Protein AF-A0A2G4IA84-F1 (afdb_monomer_lite)

Structure (mmCIF, N/CA/C/O backbone):
data_AF-A0A2G4IA84-F1
#
_entry.id   AF-A0A2G4IA84-F1
#
loop_
_atom_site.group_PDB
_atom_site.id
_atom_site.type_symbol
_atom_site.label_atom_id
_atom_site.label_alt_id
_atom_site.label_comp_id
_atom_site.label_asym_id
_atom_site.label_entity_id
_atom_site.label_seq_id
_atom_site.pdbx_PDB_ins_code
_atom_site.Cartn_x
_atom_site.Cartn_y
_atom_site.Cartn_z
_atom_site.occupancy
_atom_site.B_iso_or_equiv
_atom_site.auth_seq_id
_atom_site.auth_comp_id
_atom_site.auth_asym_id
_atom_site.auth_atom_id
_atom_site.pdbx_PDB_model_num
ATOM 1 N N . MET A 1 1 ? 78.166 -42.175 -35.134 1.00 35.91 1 MET A N 1
ATOM 2 C CA . MET A 1 1 ? 78.938 -40.917 -35.189 1.00 35.91 1 MET A CA 1
ATOM 3 C C . MET A 1 1 ? 77.991 -39.762 -34.898 1.00 35.91 1 MET A C 1
ATOM 5 O O . MET A 1 1 ? 76.922 -39.725 -35.485 1.00 35.91 1 MET A O 1
ATOM 9 N N . THR A 1 2 ? 78.417 -38.880 -33.989 1.00 37.78 2 THR A N 1
ATOM 10 C CA . THR A 1 2 ? 77.947 -37.496 -33.773 1.00 37.78 2 THR A CA 1
ATOM 11 C C . THR A 1 2 ? 76.596 -37.267 -33.068 1.00 37.78 2 THR A C 1
ATOM 13 O O . THR A 1 2 ? 75.522 -37.402 -33.637 1.00 37.78 2 THR A O 1
ATOM 16 N N . PHE A 1 3 ? 76.698 -36.828 -31.807 1.00 37.34 3 PHE A N 1
ATOM 17 C CA . PHE A 1 3 ? 75.669 -36.131 -31.025 1.00 37.34 3 PHE A CA 1
ATOM 18 C C . PHE A 1 3 ? 75.514 -34.671 -31.477 1.00 37.34 3 PHE A C 1
ATOM 20 O O . PHE 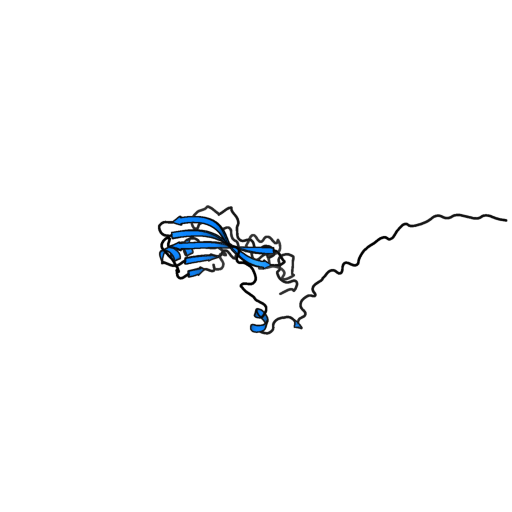A 1 3 ? 76.532 -34.030 -31.715 1.00 37.34 3 PHE A O 1
ATOM 27 N N . HIS A 1 4 ? 74.294 -34.121 -31.425 1.00 37.06 4 HIS A N 1
ATOM 28 C CA . HIS A 1 4 ? 73.919 -32.722 -31.099 1.00 37.06 4 HIS A CA 1
ATOM 29 C C . HIS A 1 4 ? 72.376 -32.659 -31.069 1.00 37.06 4 HIS A C 1
ATOM 31 O O . HIS A 1 4 ? 71.749 -33.312 -31.888 1.00 37.06 4 HIS A O 1
ATOM 37 N N . ARG A 1 5 ? 71.635 -31.927 -30.231 1.00 36.53 5 ARG A N 1
ATOM 38 C CA . ARG A 1 5 ? 71.822 -31.098 -29.025 1.00 36.53 5 ARG A CA 1
ATOM 39 C C . ARG A 1 5 ? 70.393 -30.919 -28.468 1.00 36.53 5 ARG A C 1
ATOM 41 O O . ARG A 1 5 ? 69.467 -30.717 -29.248 1.00 36.53 5 ARG A O 1
ATOM 48 N N . LEU A 1 6 ? 70.204 -30.951 -27.149 1.00 44.97 6 LEU A N 1
ATOM 49 C CA . LEU A 1 6 ? 68.936 -30.570 -26.509 1.00 44.97 6 LEU A CA 1
ATOM 50 C C . LEU A 1 6 ? 68.653 -29.073 -26.722 1.00 44.97 6 LEU A C 1
ATOM 52 O O . LEU A 1 6 ? 69.562 -28.261 -26.561 1.00 44.97 6 LEU A O 1
ATOM 56 N N . THR A 1 7 ? 67.391 -28.685 -26.918 1.00 49.22 7 THR A N 1
ATOM 57 C CA . THR A 1 7 ? 66.898 -27.393 -26.408 1.00 49.22 7 THR A CA 1
ATOM 58 C C . THR A 1 7 ? 65.471 -27.517 -25.877 1.00 49.22 7 THR A C 1
ATOM 60 O O . THR A 1 7 ? 64.517 -27.829 -26.576 1.00 49.22 7 THR A O 1
ATOM 63 N N . ARG A 1 8 ? 65.385 -27.291 -24.569 1.00 45.09 8 ARG A N 1
ATOM 64 C CA . ARG A 1 8 ? 64.217 -27.185 -23.695 1.00 45.09 8 ARG A CA 1
ATOM 65 C C . ARG A 1 8 ? 63.488 -25.879 -24.013 1.00 45.09 8 ARG A C 1
ATOM 67 O O . ARG A 1 8 ? 64.182 -24.869 -23.995 1.00 45.09 8 ARG A O 1
ATOM 74 N N . ARG A 1 9 ? 62.161 -25.863 -24.229 1.00 41.75 9 ARG A N 1
ATOM 75 C CA . ARG A 1 9 ? 61.282 -24.686 -24.006 1.00 41.75 9 ARG A CA 1
ATOM 76 C C . ARG A 1 9 ? 59.782 -25.008 -24.226 1.00 41.75 9 ARG A C 1
ATOM 78 O O . ARG A 1 9 ? 59.402 -25.287 -25.350 1.00 41.75 9 ARG A O 1
ATOM 85 N N . HIS A 1 10 ? 58.992 -24.820 -23.152 1.00 38.34 10 HIS A N 1
ATOM 86 C CA . HIS A 1 10 ? 57.536 -24.525 -23.077 1.00 38.34 10 HIS A CA 1
ATOM 87 C C . HIS A 1 10 ? 56.552 -25.643 -23.511 1.00 38.34 10 HIS A C 1
ATOM 89 O O . HIS A 1 10 ? 56.789 -26.309 -24.501 1.00 38.34 10 HIS A O 1
ATOM 95 N N . PHE A 1 11 ? 55.411 -25.918 -22.866 1.00 36.91 11 PHE A N 1
ATOM 96 C CA . PHE A 1 11 ? 54.741 -25.421 -21.655 1.00 36.91 11 PHE A CA 1
ATOM 97 C C . PHE A 1 11 ? 53.678 -26.469 -21.244 1.00 36.91 11 PHE A C 1
ATOM 99 O O . PHE A 1 11 ? 53.225 -27.248 -22.080 1.00 36.91 11 PHE A O 1
ATOM 106 N N . LEU A 1 12 ? 53.314 -26.495 -19.961 1.00 38.22 12 LEU A N 1
ATOM 107 C CA . LEU A 1 12 ? 52.358 -27.419 -19.342 1.00 38.22 12 LEU A CA 1
ATOM 108 C C . LEU A 1 12 ? 50.895 -27.188 -19.781 1.00 38.22 12 LEU A C 1
ATOM 110 O O . LEU A 1 12 ? 50.511 -26.072 -20.107 1.00 38.22 12 LEU A O 1
ATOM 114 N N . HIS A 1 13 ? 50.120 -28.274 -19.658 1.00 37.06 13 HIS A N 1
ATOM 115 C CA . HIS A 1 13 ? 48.692 -28.402 -19.322 1.00 37.06 13 HIS A CA 1
ATOM 116 C C . HIS A 1 13 ? 47.677 -27.395 -19.880 1.00 37.06 13 HIS A C 1
ATOM 118 O O . HIS A 1 13 ? 47.638 -26.233 -19.490 1.00 37.06 13 HIS A O 1
ATOM 124 N N . THR A 1 14 ? 46.694 -27.921 -20.609 1.00 36.91 14 THR A N 1
ATOM 125 C CA . THR A 1 14 ? 45.343 -27.351 -20.639 1.00 36.91 14 THR A CA 1
ATOM 126 C C . THR A 1 14 ? 44.338 -28.401 -20.178 1.00 36.91 14 THR A C 1
ATOM 128 O O . THR A 1 14 ? 43.965 -29.322 -20.899 1.00 36.91 14 THR A O 1
ATOM 131 N N . THR A 1 15 ? 43.927 -28.250 -18.923 1.00 43.97 15 THR A N 1
ATOM 132 C CA . THR A 1 15 ? 42.723 -28.843 -18.349 1.00 43.97 15 THR A CA 1
ATOM 133 C C . THR A 1 15 ? 41.645 -27.763 -18.361 1.00 43.97 15 THR A C 1
ATOM 135 O O . THR A 1 15 ? 41.901 -26.668 -17.878 1.00 43.97 15 THR A O 1
ATOM 138 N N . GLY A 1 16 ? 40.454 -28.102 -18.859 1.00 40.59 16 GLY A N 1
ATOM 139 C CA . GLY A 1 16 ? 39.167 -27.580 -18.391 1.00 40.59 16 GLY A CA 1
ATOM 140 C C . GLY A 1 16 ? 38.813 -26.113 -18.663 1.00 40.59 16 GLY A C 1
ATOM 141 O O . GLY A 1 16 ? 39.339 -25.207 -18.035 1.00 40.59 16 GLY A O 1
ATOM 142 N N . ALA A 1 17 ? 37.761 -25.909 -19.453 1.00 39.09 17 ALA A N 1
ATOM 143 C CA . ALA A 1 17 ? 36.669 -25.016 -19.070 1.00 39.09 17 ALA A CA 1
ATOM 144 C C . ALA A 1 17 ? 35.434 -25.391 -19.892 1.00 39.09 17 ALA A C 1
ATOM 146 O O . ALA A 1 17 ? 35.409 -25.247 -21.113 1.00 39.09 17 ALA A O 1
ATOM 147 N N . ALA A 1 18 ? 34.431 -25.930 -19.203 1.00 42.56 18 ALA A N 1
ATOM 148 C CA . ALA A 1 18 ? 33.094 -26.098 -19.735 1.00 42.56 18 ALA A CA 1
ATOM 149 C C . ALA A 1 18 ? 32.574 -24.736 -20.217 1.00 42.56 18 ALA A C 1
ATOM 151 O O . ALA A 1 18 ? 32.643 -23.746 -19.488 1.00 42.56 18 ALA A O 1
ATOM 152 N N . LEU A 1 19 ? 32.061 -24.702 -21.445 1.00 40.94 19 LEU A N 1
ATOM 153 C CA . LEU A 1 19 ? 31.293 -23.585 -21.979 1.00 40.94 19 LEU A CA 1
ATOM 154 C C . LEU A 1 19 ? 30.002 -23.460 -21.162 1.00 40.94 19 LEU A C 1
ATOM 156 O O . LEU A 1 19 ? 28.996 -24.097 -21.463 1.00 40.94 19 LEU A O 1
ATOM 160 N N . ALA A 1 20 ? 30.044 -22.655 -20.106 1.00 44.78 20 ALA A N 1
ATOM 161 C CA . ALA A 1 20 ? 28.841 -22.080 -19.537 1.00 44.78 20 ALA A CA 1
ATOM 162 C C . ALA A 1 20 ? 28.310 -21.074 -20.564 1.00 44.78 20 ALA A C 1
ATOM 164 O O . ALA A 1 20 ? 28.888 -20.001 -20.736 1.00 44.78 20 ALA A O 1
ATOM 165 N N . LEU A 1 21 ? 27.248 -21.443 -21.286 1.00 39.22 21 LEU A N 1
ATOM 166 C CA . LEU A 1 21 ? 26.430 -20.465 -21.994 1.00 39.22 21 LEU A CA 1
ATOM 167 C C . LEU A 1 21 ? 25.903 -19.485 -20.940 1.00 39.22 21 LEU A C 1
ATOM 169 O O . LEU A 1 21 ? 25.176 -19.922 -20.043 1.00 39.22 21 LEU A O 1
ATOM 173 N N . PRO A 1 22 ? 26.208 -18.183 -21.018 1.00 45.69 22 PRO A N 1
ATOM 174 C CA . PRO A 1 22 ? 25.381 -17.234 -20.312 1.00 45.69 22 PRO A CA 1
ATOM 175 C C . PRO A 1 22 ? 24.015 -17.268 -21.008 1.00 45.69 22 PRO A C 1
ATOM 177 O O . PRO A 1 22 ? 23.912 -17.015 -22.209 1.00 45.69 22 PRO A O 1
ATOM 180 N N . LEU A 1 23 ? 22.971 -17.628 -20.262 1.00 44.06 23 LEU A N 1
ATOM 181 C CA . LEU A 1 23 ? 21.593 -17.268 -20.585 1.00 44.06 23 LEU A CA 1
ATOM 182 C C . LEU A 1 23 ? 21.519 -15.731 -20.568 1.00 44.06 23 LEU A C 1
ATOM 184 O O . LEU A 1 23 ? 21.094 -15.134 -19.586 1.00 44.06 23 LEU A O 1
ATOM 188 N N . LEU A 1 24 ? 22.013 -15.076 -21.622 1.00 44.94 24 LEU A N 1
ATOM 189 C CA . LEU A 1 24 ? 21.545 -13.742 -21.964 1.00 44.94 24 LEU A CA 1
ATOM 190 C C . LEU A 1 24 ? 20.171 -13.951 -22.585 1.00 44.94 24 LEU A C 1
ATOM 192 O O . LEU A 1 24 ? 20.056 -14.317 -23.756 1.00 44.94 24 LEU A O 1
ATOM 196 N N . GLU A 1 25 ? 19.132 -13.764 -21.778 1.00 50.62 25 GLU A N 1
ATOM 197 C CA . GLU A 1 25 ? 17.811 -13.464 -22.311 1.00 50.62 25 GLU A CA 1
ATOM 198 C C . GLU A 1 25 ? 17.980 -12.301 -23.293 1.00 50.62 25 GLU A C 1
ATOM 200 O O . GLU A 1 25 ? 18.547 -11.256 -22.966 1.00 50.62 25 GLU A O 1
ATOM 205 N N . SER A 1 26 ? 17.618 -12.543 -24.553 1.00 49.25 26 SER A N 1
ATOM 206 C CA . SER A 1 26 ? 17.704 -11.518 -25.587 1.00 49.25 26 SER A CA 1
ATOM 207 C C . SER A 1 26 ? 16.786 -10.358 -25.198 1.00 49.25 26 SER A C 1
ATOM 209 O O . SER A 1 26 ? 15.676 -10.628 -24.734 1.00 49.25 26 SER A O 1
ATOM 211 N N . PRO A 1 27 ? 17.199 -9.089 -25.390 1.00 56.75 27 PRO A N 1
ATOM 212 C CA . PRO A 1 27 ? 16.289 -7.972 -25.187 1.00 56.75 27 PRO A CA 1
ATOM 213 C C . PRO A 1 27 ? 15.058 -8.205 -26.065 1.00 56.75 27 PRO A C 1
ATOM 215 O O . PRO A 1 27 ? 15.209 -8.615 -27.222 1.00 56.75 27 PRO A O 1
ATOM 218 N N . ALA A 1 28 ? 13.865 -8.007 -25.494 1.00 56.81 28 ALA A N 1
ATOM 219 C CA . ALA A 1 28 ? 12.597 -8.178 -26.193 1.00 56.81 28 ALA A CA 1
ATOM 220 C C . ALA A 1 28 ? 12.703 -7.521 -27.571 1.00 56.81 28 ALA A C 1
ATOM 222 O O . ALA A 1 28 ? 13.052 -6.342 -27.697 1.00 56.81 28 ALA A O 1
ATOM 223 N N . ARG A 1 29 ? 12.490 -8.302 -28.632 1.00 55.88 29 ARG A N 1
ATOM 224 C CA . ARG A 1 29 ? 12.524 -7.744 -29.980 1.00 55.88 29 ARG A CA 1
ATOM 225 C C . ARG A 1 29 ? 11.296 -6.840 -30.095 1.00 55.88 29 ARG A C 1
ATOM 227 O O . ARG A 1 29 ? 10.286 -7.104 -29.458 1.00 55.88 29 ARG A O 1
ATOM 234 N N . ALA A 1 30 ? 11.312 -5.816 -30.947 1.00 54.66 30 ALA A N 1
ATOM 235 C CA . ALA A 1 30 ? 10.129 -4.963 -31.161 1.00 54.66 30 ALA A CA 1
ATOM 236 C C . ALA A 1 30 ? 8.837 -5.748 -31.516 1.00 54.66 30 ALA A C 1
ATOM 238 O O . ALA A 1 30 ? 7.742 -5.214 -31.396 1.00 54.66 30 ALA A O 1
ATOM 239 N N . ALA A 1 31 ? 8.967 -7.013 -31.939 1.00 59.31 31 ALA A N 1
ATOM 240 C CA . ALA A 1 31 ? 7.865 -7.941 -32.187 1.00 59.31 31 ALA A CA 1
ATOM 241 C C . ALA A 1 31 ? 7.206 -8.524 -30.914 1.00 59.31 31 ALA A C 1
ATOM 243 O O . ALA A 1 31 ? 6.113 -9.069 -31.022 1.00 59.31 31 ALA A O 1
ATOM 244 N N . ASP A 1 32 ? 7.839 -8.399 -29.744 1.00 73.56 32 ASP A N 1
ATOM 245 C CA . ASP A 1 32 ? 7.389 -8.969 -28.464 1.00 73.56 32 ASP A CA 1
ATOM 246 C C . ASP A 1 32 ? 6.767 -7.910 -27.529 1.00 73.56 32 ASP A C 1
ATOM 248 O O . ASP A 1 32 ? 6.345 -8.227 -26.417 1.00 73.56 32 ASP A O 1
ATOM 252 N N . VAL A 1 33 ? 6.705 -6.643 -27.959 1.00 80.75 33 VAL A N 1
ATOM 253 C CA . VAL A 1 33 ? 6.091 -5.554 -27.184 1.00 80.75 33 VAL A CA 1
ATOM 254 C C . VAL A 1 33 ? 4.569 -5.588 -27.376 1.00 80.75 33 VAL A C 1
ATOM 256 O O . VAL A 1 33 ? 4.118 -5.468 -28.520 1.00 80.75 33 VAL A O 1
ATOM 259 N N . PRO A 1 34 ? 3.765 -5.682 -26.299 1.00 87.81 34 PRO A N 1
ATOM 260 C CA . PRO A 1 34 ? 2.308 -5.657 -26.393 1.00 87.81 34 PRO A CA 1
ATOM 261 C C . PRO A 1 34 ? 1.786 -4.440 -27.164 1.00 87.81 34 PRO A C 1
ATOM 263 O O . PRO A 1 34 ? 2.115 -3.300 -26.839 1.00 87.81 34 PRO A O 1
ATOM 266 N N . GLN A 1 35 ? 0.950 -4.674 -28.173 1.00 92.94 35 GLN A N 1
ATOM 267 C CA . GLN A 1 35 ? 0.320 -3.631 -28.991 1.00 92.94 35 GLN A CA 1
ATOM 268 C C . GLN A 1 35 ? -1.098 -3.299 -28.519 1.00 92.94 35 GLN A C 1
ATOM 270 O O . GLN A 1 35 ? -1.690 -2.306 -28.947 1.00 92.94 35 GLN A O 1
ATOM 275 N N . THR A 1 36 ? -1.661 -4.115 -27.628 1.00 93.88 36 THR A N 1
ATOM 276 C CA . THR A 1 36 ? -2.999 -3.908 -27.072 1.00 93.88 36 THR A CA 1
ATOM 277 C C . THR A 1 36 ? -3.011 -4.033 -25.554 1.00 93.88 36 THR A C 1
ATOM 279 O O . THR A 1 36 ? -2.161 -4.683 -24.949 1.00 93.88 36 THR A O 1
ATOM 282 N N . LEU A 1 37 ? -4.031 -3.446 -24.918 1.00 93.94 37 LEU A N 1
ATOM 283 C CA . LEU A 1 37 ? -4.251 -3.606 -23.479 1.00 93.94 37 LEU A CA 1
ATOM 284 C C . LEU A 1 37 ? -4.432 -5.085 -23.104 1.00 93.94 37 LEU A C 1
ATOM 286 O O . LEU A 1 37 ? -3.942 -5.523 -22.071 1.00 93.94 37 LEU A O 1
ATOM 290 N N . ALA A 1 38 ? -5.115 -5.861 -23.947 1.00 94.38 38 ALA A N 1
ATOM 291 C CA . ALA A 1 38 ? -5.304 -7.287 -23.707 1.00 94.38 38 ALA A CA 1
ATOM 292 C C . ALA A 1 38 ? -3.965 -8.037 -23.710 1.00 94.38 38 ALA A C 1
ATOM 294 O O . ALA A 1 38 ? -3.715 -8.819 -22.799 1.00 94.38 38 ALA A O 1
ATOM 295 N N . GLU A 1 39 ? -3.093 -7.755 -24.682 1.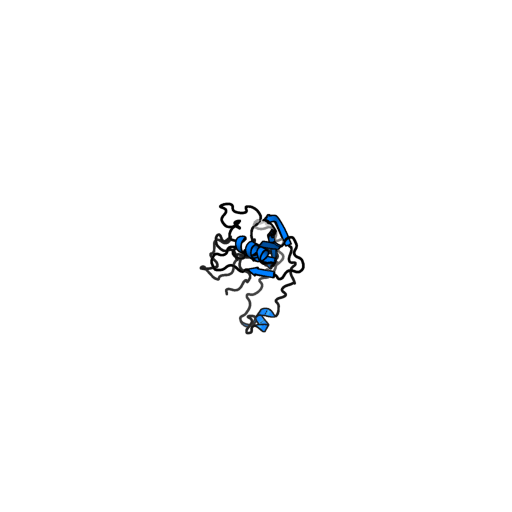00 92.88 39 GLU A N 1
ATOM 296 C CA . GLU A 1 39 ? -1.745 -8.331 -24.743 1.00 92.88 39 GLU A CA 1
ATOM 297 C C . GLU A 1 39 ? -0.891 -7.917 -23.541 1.00 92.88 39 GLU A C 1
ATOM 299 O O . GLU A 1 39 ? -0.205 -8.761 -22.972 1.00 92.88 39 GLU A O 1
ATOM 304 N N . LEU A 1 40 ? -0.986 -6.654 -23.101 1.00 90.50 40 LEU A N 1
ATOM 305 C CA . LEU A 1 40 ? -0.228 -6.143 -21.955 1.00 90.50 40 LEU A CA 1
ATOM 306 C C . LEU A 1 40 ? -0.545 -6.912 -20.665 1.00 90.50 40 LEU A C 1
ATOM 308 O O . LEU A 1 40 ? 0.347 -7.178 -19.864 1.00 90.50 40 LEU A O 1
ATOM 312 N N . TRP A 1 41 ? -1.811 -7.285 -20.468 1.00 93.31 41 TRP A N 1
ATOM 313 C CA . TRP A 1 41 ? -2.272 -7.964 -19.254 1.00 93.31 41 TRP A CA 1
ATOM 314 C C . TRP A 1 41 ? -2.385 -9.488 -19.390 1.00 93.31 41 TRP A C 1
ATOM 316 O O . TRP A 1 41 ? -2.687 -10.150 -18.399 1.00 93.31 41 TRP A O 1
ATOM 326 N N . ALA A 1 42 ? -2.133 -10.066 -20.571 1.00 91.81 42 ALA A N 1
ATOM 327 C CA . ALA A 1 42 ? -2.408 -11.479 -20.861 1.00 91.81 42 ALA A CA 1
ATOM 328 C C . ALA A 1 42 ? -1.687 -12.470 -19.925 1.00 91.81 42 ALA A C 1
ATOM 330 O O . ALA A 1 42 ? -2.199 -13.562 -19.687 1.00 91.81 42 ALA A O 1
ATOM 331 N N . GLY A 1 43 ? -0.521 -12.095 -19.389 1.00 88.62 43 GLY A N 1
ATOM 332 C CA . GLY A 1 43 ? 0.270 -12.912 -18.460 1.00 88.62 43 GLY A CA 1
ATOM 333 C C . GLY A 1 43 ? 0.193 -12.486 -16.990 1.00 88.62 43 GLY A C 1
ATOM 334 O O . GLY A 1 43 ? 0.887 -13.067 -16.155 1.00 88.62 43 GLY A O 1
ATOM 335 N N . PHE A 1 44 ? -0.596 -11.461 -16.651 1.00 91.00 44 PHE A N 1
ATOM 336 C CA . PHE A 1 44 ? -0.658 -10.954 -15.283 1.00 91.00 44 PHE A CA 1
ATOM 337 C C . PHE A 1 44 ? -1.641 -11.760 -14.431 1.00 91.00 44 PHE A C 1
ATOM 339 O O . PHE A 1 44 ? -2.860 -11.675 -14.586 1.00 91.00 44 PHE A O 1
ATOM 346 N N . GLU A 1 45 ? -1.099 -12.499 -13.466 1.00 92.12 45 GLU A N 1
ATOM 347 C CA . GLU A 1 45 ? -1.872 -13.265 -12.492 1.00 92.12 45 GLU A CA 1
ATOM 348 C C . GLU A 1 45 ? -1.741 -12.641 -11.091 1.00 92.12 45 GLU A C 1
ATOM 350 O O . GLU A 1 45 ? -0.790 -12.941 -10.366 1.00 92.12 45 GLU A O 1
ATOM 355 N N . PRO A 1 46 ? -2.705 -11.814 -10.636 1.00 86.88 46 PRO A N 1
ATOM 356 C CA . PRO A 1 46 ? -2.574 -11.032 -9.399 1.00 86.88 46 PRO A CA 1
ATOM 357 C C . PRO A 1 46 ? -2.519 -11.865 -8.107 1.00 86.88 46 PRO A C 1
ATOM 359 O O . PRO A 1 46 ? -2.323 -11.310 -7.031 1.00 86.88 46 PRO A O 1
ATOM 362 N N . ARG A 1 47 ? -2.756 -13.181 -8.182 1.00 91.94 47 ARG A N 1
ATOM 363 C CA . ARG A 1 47 ? -2.757 -14.108 -7.033 1.00 91.94 47 ARG A CA 1
ATOM 364 C C . ARG A 1 47 ? -1.693 -15.198 -7.130 1.00 91.94 47 ARG A C 1
ATOM 366 O O . ARG A 1 47 ? -1.720 -16.127 -6.327 1.00 91.94 47 ARG A O 1
ATOM 373 N N . LYS A 1 48 ? -0.812 -15.122 -8.129 1.00 94.19 48 LYS A N 1
ATOM 374 C CA . LYS A 1 48 ? 0.254 -16.106 -8.328 1.00 94.19 48 LYS A CA 1
ATOM 375 C C . LYS A 1 48 ? 1.216 -16.131 -7.141 1.00 94.19 48 LYS A C 1
ATOM 377 O O . LYS A 1 48 ? 1.577 -17.207 -6.672 1.00 94.19 48 LYS A O 1
ATOM 382 N N . ASP A 1 49 ? 1.590 -14.953 -6.650 1.00 93.81 49 ASP A N 1
ATOM 383 C CA . ASP A 1 49 ? 2.469 -14.812 -5.495 1.00 93.81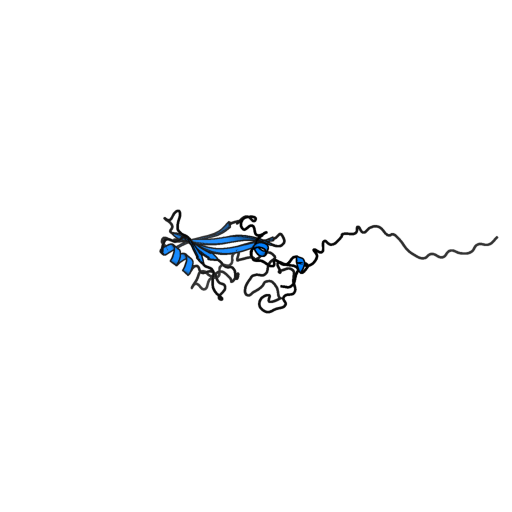 49 ASP A CA 1
ATOM 384 C C . ASP A 1 49 ? 1.654 -14.748 -4.190 1.00 93.81 49 ASP A C 1
ATOM 386 O O . ASP A 1 49 ? 0.586 -14.124 -4.154 1.00 93.81 49 ASP A O 1
ATOM 390 N N . PRO A 1 50 ? 2.128 -15.376 -3.098 1.00 93.94 50 PRO A N 1
ATOM 391 C CA . PRO A 1 50 ? 1.447 -15.323 -1.812 1.00 93.94 50 PRO A CA 1
ATOM 392 C C . PRO A 1 50 ? 1.517 -13.913 -1.211 1.00 93.94 50 PRO A C 1
ATOM 394 O O . PRO A 1 50 ? 2.522 -13.216 -1.328 1.00 93.94 50 PRO A O 1
ATOM 397 N N . LEU A 1 51 ? 0.447 -13.509 -0.519 1.00 94.69 51 LEU A N 1
ATOM 398 C CA . LEU A 1 51 ? 0.325 -12.169 0.069 1.00 94.69 51 LEU A CA 1
ATOM 399 C C . LEU A 1 51 ? 1.216 -11.955 1.307 1.00 94.69 51 LEU A C 1
ATOM 401 O O . LEU A 1 51 ? 1.457 -10.808 1.659 1.00 94.69 51 LEU A O 1
ATOM 405 N N . GLU A 1 52 ? 1.670 -13.026 1.972 1.00 96.06 52 GLU A N 1
ATOM 406 C CA . GLU A 1 52 ? 2.596 -13.029 3.126 1.00 96.06 52 GLU A CA 1
ATOM 407 C C . GLU A 1 52 ? 2.480 -11.795 4.041 1.00 96.06 52 GLU A C 1
ATOM 409 O O . GLU A 1 52 ? 3.226 -10.820 3.912 1.00 96.06 52 GLU A O 1
ATOM 414 N N . ILE A 1 53 ? 1.510 -11.826 4.961 1.00 97.38 53 ILE A N 1
ATOM 415 C CA . ILE A 1 53 ? 1.185 -10.686 5.825 1.00 97.38 53 ILE A CA 1
ATOM 416 C C . ILE A 1 53 ? 1.944 -10.778 7.149 1.00 97.38 53 ILE A C 1
ATOM 418 O O . ILE A 1 53 ? 1.838 -11.759 7.882 1.00 97.38 53 ILE A O 1
ATOM 422 N N . GLU A 1 54 ? 2.609 -9.689 7.513 1.00 98.00 54 GLU A N 1
ATOM 423 C CA . GLU A 1 54 ? 3.271 -9.486 8.797 1.00 98.00 54 GLU A CA 1
ATOM 424 C C . GLU A 1 54 ? 2.556 -8.377 9.572 1.00 98.00 54 GLU A C 1
ATOM 426 O O . GLU A 1 54 ? 2.422 -7.254 9.083 1.00 98.00 54 GLU A O 1
ATOM 431 N N . VAL A 1 55 ? 2.125 -8.659 10.804 1.00 97.88 55 VAL A N 1
ATOM 432 C CA . VAL A 1 55 ? 1.669 -7.618 11.737 1.00 97.88 55 VAL A CA 1
ATOM 433 C C . VAL A 1 55 ? 2.866 -7.173 12.565 1.00 97.88 55 VAL A C 1
ATOM 435 O O . VAL A 1 55 ? 3.298 -7.866 13.480 1.00 97.88 55 VAL A O 1
ATOM 438 N N . LEU A 1 56 ? 3.413 -6.010 12.224 1.00 96.62 56 LEU A N 1
ATOM 439 C CA . LEU A 1 56 ? 4.623 -5.466 12.839 1.00 96.62 56 LEU A CA 1
ATOM 440 C C . LEU A 1 56 ? 4.334 -4.734 14.152 1.00 96.62 56 LEU A C 1
ATOM 442 O O . LEU A 1 56 ? 5.180 -4.670 15.044 1.00 96.62 56 LEU A O 1
ATOM 446 N N . LYS A 1 57 ? 3.140 -4.149 14.261 1.00 95.75 57 LYS A N 1
ATOM 447 C CA . LYS A 1 57 ? 2.633 -3.529 15.485 1.00 95.75 57 LYS A CA 1
ATOM 448 C C . LYS A 1 57 ? 1.112 -3.560 15.483 1.00 95.75 57 LYS A C 1
ATOM 450 O O . LYS A 1 57 ? 0.506 -3.333 14.441 1.00 95.75 57 LYS A O 1
ATOM 455 N N . GLU A 1 58 ? 0.512 -3.754 16.650 1.00 96.81 58 GLU A N 1
ATOM 456 C CA . GLU A 1 58 ? -0.922 -3.588 16.887 1.00 96.81 58 GLU A CA 1
ATOM 457 C C . GLU A 1 58 ? -1.131 -2.752 18.152 1.00 96.81 58 GLU A C 1
ATOM 459 O O . GLU A 1 58 ? -0.373 -2.873 19.116 1.00 96.81 58 GLU A O 1
ATOM 464 N N . TRP A 1 59 ? -2.112 -1.855 18.129 1.00 95.81 59 TRP A N 1
ATOM 465 C CA . TRP A 1 59 ? -2.510 -1.064 19.290 1.00 95.81 59 TRP A CA 1
ATOM 466 C C . TRP A 1 59 ? -3.958 -0.596 19.153 1.00 95.81 59 TRP A C 1
ATOM 468 O O . TRP A 1 59 ? -4.524 -0.592 18.062 1.00 95.81 59 TRP A O 1
ATOM 478 N N . GLU A 1 60 ? -4.550 -0.163 20.261 1.00 96.19 60 GLU A N 1
ATOM 479 C CA . GLU A 1 60 ? -5.902 0.395 20.280 1.00 96.19 60 GLU A CA 1
ATOM 480 C C . GLU A 1 60 ? -5.867 1.922 20.428 1.00 96.19 60 GLU A C 1
ATOM 482 O O . GLU A 1 60 ? -5.031 2.480 21.142 1.00 96.19 60 GLU A O 1
ATOM 487 N N . GLN A 1 61 ? -6.797 2.602 19.758 1.00 94.06 61 GLN A N 1
ATOM 488 C CA . GLN A 1 61 ? -7.096 4.023 19.933 1.00 94.06 61 GLN A CA 1
ATOM 489 C C . GLN A 1 61 ? -8.609 4.189 20.104 1.00 94.06 61 GLN A C 1
ATOM 491 O O . GLN A 1 61 ? -9.366 4.278 19.136 1.00 94.06 61 GLN A O 1
ATOM 496 N N . GLY A 1 62 ? -9.066 4.191 21.360 1.00 95.06 62 GLY A N 1
ATOM 497 C CA . GLY A 1 62 ? -10.493 4.208 21.682 1.00 95.06 62 GLY A CA 1
ATOM 498 C C . GLY A 1 62 ? -11.194 2.943 21.179 1.00 95.06 62 GLY A C 1
ATOM 499 O O . GLY A 1 62 ? -10.866 1.840 21.601 1.00 95.06 62 GLY A O 1
ATOM 500 N N . SER A 1 63 ? -12.162 3.098 20.273 1.00 96.62 63 SER A N 1
ATOM 501 C CA . SER A 1 63 ? -12.904 1.988 19.656 1.00 96.62 63 SER A CA 1
ATOM 502 C C . SER A 1 63 ? -12.256 1.429 18.380 1.00 96.62 63 SER A C 1
ATOM 504 O O . SER A 1 63 ? -12.848 0.563 17.732 1.00 96.62 63 SER A O 1
ATOM 506 N N . VAL A 1 64 ? -11.065 1.905 18.006 1.00 98.19 64 VAL A N 1
ATOM 507 C CA . VAL A 1 64 ? -10.338 1.498 16.795 1.00 98.19 64 VAL A CA 1
ATOM 508 C C . VAL A 1 64 ? -9.146 0.617 17.156 1.00 98.19 64 VAL A C 1
ATOM 510 O O . VAL A 1 64 ? -8.363 0.960 18.040 1.00 98.19 64 VAL A O 1
ATOM 513 N N . VAL A 1 65 ? -8.979 -0.488 16.432 1.00 98.31 65 VAL A N 1
ATOM 514 C CA . VAL A 1 65 ? -7.739 -1.270 16.400 1.00 98.31 65 VAL A CA 1
ATOM 515 C C . VAL A 1 65 ? -6.904 -0.776 15.227 1.00 98.31 65 VAL A C 1
ATOM 517 O O . VAL A 1 65 ? -7.391 -0.727 14.099 1.00 98.31 65 VAL A O 1
ATOM 520 N N . CYS A 1 66 ? -5.651 -0.423 15.490 1.00 97.81 66 CYS A N 1
ATOM 521 C CA . CYS A 1 66 ? -4.674 0.009 14.501 1.00 97.81 66 CYS A CA 1
ATOM 522 C C . CYS A 1 66 ? -3.561 -1.030 14.383 1.00 97.81 66 CYS A C 1
ATOM 524 O O . CYS A 1 66 ? -3.098 -1.587 15.378 1.00 97.81 66 CYS A O 1
ATOM 526 N N . ARG A 1 67 ? -3.086 -1.244 13.162 1.00 97.69 67 ARG A N 1
ATOM 527 C CA . ARG A 1 67 ? -1.953 -2.094 12.828 1.00 97.69 67 ARG A CA 1
ATOM 528 C C . ARG A 1 67 ? -0.990 -1.360 11.915 1.00 97.69 67 ARG A C 1
ATOM 530 O O . ARG A 1 67 ? -1.394 -0.631 11.010 1.00 97.69 67 ARG A O 1
ATOM 537 N N . LEU A 1 68 ? 0.289 -1.617 12.135 1.00 96.94 68 LEU A N 1
ATOM 538 C CA . LEU A 1 68 ? 1.332 -1.411 11.146 1.00 96.94 68 LEU A CA 1
ATOM 539 C C . LEU A 1 68 ? 1.653 -2.795 10.589 1.00 96.94 68 LEU A C 1
ATOM 541 O O . LEU A 1 68 ? 1.985 -3.703 11.355 1.00 96.94 68 LEU A O 1
ATOM 545 N N . ILE A 1 69 ? 1.478 -2.971 9.284 1.00 97.81 69 ILE A N 1
ATOM 546 C CA . ILE A 1 69 ? 1.646 -4.261 8.611 1.00 97.81 69 ILE A CA 1
ATOM 547 C C . ILE A 1 69 ? 2.669 -4.164 7.484 1.00 97.81 69 ILE A C 1
ATOM 549 O O . ILE A 1 69 ? 2.907 -3.076 6.960 1.00 97.81 69 ILE A O 1
ATOM 553 N N . ARG A 1 70 ? 3.215 -5.308 7.077 1.00 97.56 70 ARG A N 1
ATOM 554 C CA . ARG A 1 70 ? 3.843 -5.517 5.767 1.00 97.56 70 ARG A CA 1
ATOM 555 C C . ARG A 1 70 ? 3.112 -6.634 5.041 1.00 97.56 70 ARG A C 1
ATOM 557 O O . ARG A 1 70 ? 2.654 -7.577 5.675 1.00 97.56 70 ARG A O 1
ATOM 564 N N . TYR A 1 71 ? 3.003 -6.525 3.727 1.00 97.31 71 TYR A N 1
ATOM 565 C CA . TYR A 1 71 ? 2.469 -7.588 2.883 1.00 97.31 71 TYR A CA 1
ATOM 566 C C . TYR A 1 71 ? 3.252 -7.658 1.578 1.00 97.31 71 TYR A C 1
ATOM 568 O O . TYR A 1 71 ? 3.766 -6.648 1.092 1.00 97.31 71 TYR A O 1
ATOM 576 N N . GLN A 1 72 ? 3.381 -8.860 1.035 1.00 96.88 72 GLN A N 1
ATOM 577 C CA . GLN A 1 72 ? 4.065 -9.108 -0.222 1.00 96.88 72 GLN A CA 1
ATOM 578 C C . GLN A 1 72 ? 3.193 -8.693 -1.407 1.00 96.88 72 GLN A C 1
ATOM 580 O O . GLN A 1 72 ? 2.019 -9.044 -1.488 1.00 96.88 72 GLN A O 1
ATOM 585 N N . VAL A 1 73 ? 3.786 -7.936 -2.329 1.00 94.75 73 VAL A N 1
ATOM 586 C CA . VAL A 1 73 ? 3.122 -7.456 -3.554 1.00 94.75 73 VAL A CA 1
ATOM 587 C C . VAL A 1 73 ? 3.584 -8.191 -4.810 1.00 94.75 73 VAL A C 1
ATOM 589 O O . VAL A 1 73 ? 2.964 -8.052 -5.858 1.00 94.75 73 VAL A O 1
ATOM 592 N N . GLY A 1 74 ? 4.652 -8.982 -4.705 1.00 94.38 74 GLY A N 1
ATOM 593 C CA . GLY A 1 74 ? 5.133 -9.841 -5.780 1.00 94.38 74 GLY A CA 1
ATOM 594 C C . GLY A 1 74 ? 6.519 -10.412 -5.499 1.00 94.38 74 GLY A C 1
ATOM 595 O O . GLY A 1 74 ? 7.197 -10.000 -4.550 1.00 94.38 74 GLY A O 1
ATOM 596 N N . ILE A 1 75 ? 6.935 -11.361 -6.333 1.00 94.50 75 ILE A N 1
ATOM 597 C CA . ILE A 1 75 ? 8.310 -11.857 -6.413 1.00 94.50 75 ILE A CA 1
ATOM 598 C C . ILE A 1 75 ? 8.933 -11.316 -7.697 1.00 94.50 75 ILE A C 1
ATOM 600 O O . ILE A 1 75 ? 8.628 -11.767 -8.798 1.00 94.50 75 ILE A O 1
ATOM 604 N N . PHE A 1 76 ? 9.854 -10.369 -7.552 1.00 92.25 76 PHE A N 1
ATOM 605 C CA . PHE A 1 76 ? 10.549 -9.743 -8.670 1.00 92.25 76 PHE A CA 1
ATOM 606 C C . PHE A 1 76 ? 12.003 -10.194 -8.679 1.00 92.25 76 PHE A C 1
ATOM 608 O O . PHE A 1 76 ? 12.698 -10.101 -7.666 1.00 92.25 76 PHE A O 1
ATOM 615 N N . LYS A 1 77 ? 12.470 -10.715 -9.820 1.00 91.81 77 LYS A N 1
ATOM 616 C CA . LYS A 1 77 ? 13.852 -11.206 -9.991 1.00 91.81 77 LYS A CA 1
ATOM 617 C C . LYS A 1 77 ? 14.244 -12.227 -8.904 1.00 91.81 77 LYS A C 1
ATOM 619 O O . LYS A 1 77 ? 15.348 -12.197 -8.367 1.00 91.81 77 LYS A O 1
ATOM 624 N N . GLY A 1 78 ? 13.298 -13.099 -8.538 1.00 93.00 78 GLY A N 1
ATOM 625 C CA . GLY A 1 78 ? 13.464 -14.125 -7.502 1.00 93.00 78 GLY A CA 1
ATOM 626 C C . GLY A 1 78 ? 13.448 -13.615 -6.054 1.00 93.00 78 GLY A C 1
ATOM 627 O O . GLY A 1 78 ? 13.631 -14.419 -5.143 1.00 93.00 78 GLY A O 1
ATOM 628 N N . ALA A 1 79 ? 13.224 -12.317 -5.818 1.00 94.25 79 ALA A N 1
ATOM 629 C CA . ALA A 1 79 ? 13.189 -11.717 -4.487 1.00 94.25 79 ALA A CA 1
ATOM 630 C C . ALA A 1 79 ? 11.796 -11.143 -4.162 1.00 94.25 79 ALA A C 1
ATOM 632 O O . ALA A 1 79 ? 11.175 -10.521 -5.026 1.00 94.25 79 ALA A O 1
ATOM 633 N N . PRO A 1 80 ? 11.291 -11.304 -2.927 1.00 95.44 80 PRO A N 1
ATOM 634 C CA . PRO A 1 80 ? 10.011 -10.726 -2.540 1.00 95.44 80 PRO A CA 1
ATOM 635 C C . PRO A 1 80 ? 10.107 -9.199 -2.440 1.00 95.44 80 PRO A C 1
ATOM 637 O O . PRO A 1 80 ? 11.047 -8.671 -1.845 1.00 95.44 80 PRO A O 1
ATOM 640 N N . ALA A 1 81 ? 9.100 -8.498 -2.955 1.00 95.50 81 ALA A N 1
ATOM 641 C CA . ALA A 1 81 ? 8.840 -7.099 -2.632 1.00 95.50 81 ALA A CA 1
ATOM 642 C C . ALA A 1 81 ? 7.680 -7.016 -1.637 1.00 95.50 81 ALA A C 1
ATOM 644 O O . ALA A 1 81 ? 6.635 -7.645 -1.824 1.00 95.50 81 ALA A O 1
ATOM 645 N N . LYS A 1 82 ? 7.861 -6.241 -0.570 1.00 96.25 82 LYS A N 1
ATOM 646 C CA . LYS A 1 82 ? 6.908 -6.096 0.531 1.00 96.25 82 LYS A CA 1
ATOM 647 C C . LYS A 1 82 ? 6.600 -4.626 0.780 1.00 96.25 82 LYS A C 1
ATOM 649 O O . LYS A 1 82 ? 7.497 -3.835 1.057 1.00 96.25 82 LYS A O 1
ATOM 654 N N . VAL A 1 83 ? 5.320 -4.280 0.765 1.00 96.00 83 VAL A N 1
ATOM 655 C CA . VAL A 1 83 ? 4.836 -2.926 1.048 1.00 96.00 83 VAL A CA 1
ATOM 656 C C . VAL A 1 83 ? 4.369 -2.848 2.494 1.00 96.00 83 VAL A C 1
ATOM 658 O O . VAL A 1 83 ? 3.620 -3.705 2.964 1.00 96.00 83 VAL A O 1
ATOM 661 N N . ALA A 1 84 ? 4.823 -1.820 3.209 1.00 96.06 84 ALA A N 1
ATOM 662 C CA . ALA A 1 84 ? 4.318 -1.510 4.536 1.00 96.06 84 ALA A CA 1
ATOM 663 C C . ALA A 1 84 ? 3.039 -0.661 4.449 1.00 96.06 84 ALA A C 1
ATOM 665 O O . ALA A 1 84 ? 2.826 0.071 3.482 1.00 96.06 84 ALA A O 1
ATOM 666 N N . ALA A 1 85 ? 2.169 -0.748 5.450 1.00 97.12 85 ALA A N 1
ATOM 667 C CA . ALA A 1 85 ? 0.923 0.010 5.479 1.00 97.12 85 ALA A CA 1
ATOM 668 C C . ALA A 1 85 ? 0.427 0.256 6.903 1.00 97.12 85 ALA A C 1
ATOM 670 O O . ALA A 1 85 ? 0.672 -0.541 7.815 1.00 97.12 85 ALA A O 1
ATOM 671 N N . PHE A 1 86 ? -0.347 1.328 7.062 1.00 97.50 86 PHE A N 1
ATOM 672 C CA . PHE A 1 86 ? -1.254 1.454 8.195 1.00 97.50 86 PHE A CA 1
ATOM 673 C C . PHE A 1 86 ? -2.576 0.781 7.854 1.00 97.50 86 PHE A C 1
ATOM 675 O O . PHE A 1 86 ? -3.127 0.998 6.778 1.00 97.50 86 PHE A O 1
ATOM 682 N N . TYR A 1 87 ? -3.094 -0.012 8.782 1.00 98.31 87 TYR A N 1
ATOM 683 C CA . TYR A 1 87 ? -4.384 -0.676 8.671 1.00 98.31 87 TYR A CA 1
ATOM 684 C C . TYR A 1 87 ? -5.175 -0.455 9.958 1.00 98.31 87 TYR A C 1
ATOM 686 O O . TYR A 1 87 ? -4.636 -0.657 11.040 1.00 98.31 87 TYR A O 1
ATOM 694 N N . ALA A 1 88 ? -6.430 -0.028 9.879 1.00 98.25 88 ALA A N 1
ATOM 695 C CA . ALA A 1 88 ? -7.245 0.223 11.062 1.00 98.25 88 ALA A CA 1
ATOM 696 C C . ALA A 1 88 ? -8.701 -0.191 10.859 1.00 98.25 88 ALA A C 1
ATOM 698 O O . ALA A 1 88 ? -9.220 -0.139 9.747 1.00 98.25 88 ALA A O 1
ATOM 699 N N . PHE A 1 89 ? -9.368 -0.611 11.931 1.00 98.69 89 PHE A N 1
ATOM 700 C CA . PHE A 1 89 ? -10.759 -1.063 11.886 1.00 98.69 89 PHE A CA 1
ATOM 701 C C . PHE A 1 89 ? -11.461 -0.919 13.253 1.00 98.69 89 PHE A C 1
ATOM 703 O O . PHE A 1 89 ? -10.801 -0.962 14.293 1.00 98.69 89 PHE A O 1
ATOM 710 N N . PRO A 1 90 ? -12.800 -0.753 13.286 1.00 98.44 90 PRO A N 1
ATOM 711 C CA . PRO A 1 90 ? -13.595 -0.806 14.510 1.00 98.44 90 PRO A CA 1
ATOM 712 C C . PRO A 1 90 ? -13.401 -2.119 15.278 1.00 98.44 90 PRO A C 1
ATOM 714 O O . PRO A 1 90 ? -13.578 -3.201 14.719 1.00 98.44 90 PRO A O 1
ATOM 717 N N . LYS A 1 91 ? -13.140 -2.031 16.586 1.00 97.06 91 LYS A N 1
ATOM 718 C CA . LYS A 1 91 ? -12.923 -3.186 17.477 1.00 97.06 91 LYS A CA 1
ATOM 719 C C . LYS A 1 91 ? -14.104 -4.163 17.518 1.00 97.06 91 LYS A C 1
ATOM 721 O O . LYS A 1 91 ? -13.903 -5.366 17.623 1.00 97.06 91 LYS A O 1
ATOM 726 N N . SER A 1 92 ? -15.334 -3.656 17.433 1.00 92.75 92 SER A N 1
ATOM 727 C CA . SER A 1 92 ? -16.566 -4.460 17.427 1.00 92.75 92 SER A CA 1
ATOM 728 C C . SER A 1 92 ? -17.024 -4.879 16.023 1.00 92.75 92 SER A C 1
ATOM 730 O O . SER A 1 92 ? -18.077 -5.498 15.877 1.00 92.75 92 S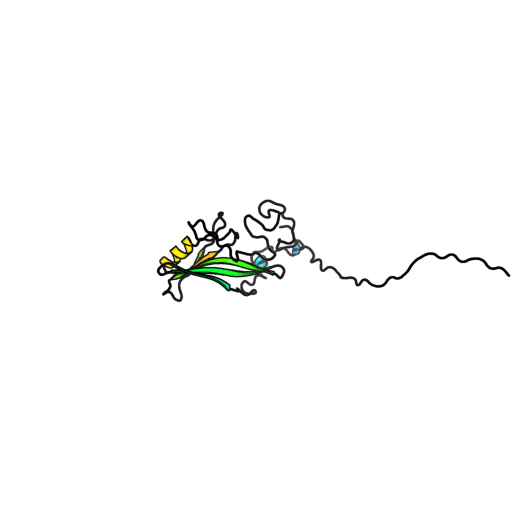ER A O 1
ATOM 732 N N . GLY A 1 93 ? -16.273 -4.516 14.982 1.00 89.44 93 GLY A N 1
ATOM 733 C CA . GLY A 1 93 ? -16.672 -4.709 13.597 1.00 89.44 93 GLY A CA 1
ATOM 734 C C . GLY A 1 93 ? -16.362 -6.104 13.063 1.00 89.44 93 GLY A C 1
ATOM 735 O O . GLY A 1 93 ? -15.285 -6.648 13.285 1.00 89.44 93 GLY A O 1
ATOM 736 N N . THR A 1 94 ? -17.283 -6.666 12.282 1.00 93.94 94 THR A N 1
ATOM 737 C CA . THR A 1 94 ? -17.040 -7.863 11.463 1.00 93.94 94 THR A CA 1
ATOM 738 C C . THR A 1 94 ? -17.599 -7.626 10.062 1.00 93.94 94 THR A C 1
ATOM 740 O O . THR A 1 94 ? -18.579 -6.900 9.917 1.00 93.94 94 THR A O 1
ATOM 743 N N . LYS A 1 95 ? -16.969 -8.206 9.027 1.00 96.06 95 LYS A N 1
ATOM 744 C CA . LYS A 1 95 ? -17.382 -8.056 7.611 1.00 96.06 95 LYS A CA 1
ATOM 745 C C . LYS A 1 95 ? -17.616 -6.592 7.201 1.00 96.06 95 LYS A C 1
ATOM 747 O O . LYS A 1 95 ? -18.624 -6.253 6.586 1.00 96.06 95 LYS A O 1
ATOM 752 N N . LEU A 1 96 ? -16.687 -5.729 7.592 1.00 97.69 96 LEU A N 1
ATOM 753 C CA . LEU A 1 96 ? -16.792 -4.293 7.375 1.00 97.69 96 LEU A CA 1
ATOM 754 C C . LEU A 1 96 ? -16.573 -3.929 5.900 1.00 97.69 96 LEU A C 1
ATOM 756 O O . LEU A 1 96 ? -15.744 -4.567 5.244 1.00 97.69 96 LEU A O 1
ATOM 760 N N . PRO A 1 97 ? -17.236 -2.876 5.387 1.00 98.19 97 PRO A N 1
ATOM 761 C CA . PRO A 1 97 ? -16.787 -2.241 4.156 1.00 98.19 97 PRO A CA 1
ATOM 762 C C . PRO A 1 97 ? -15.355 -1.723 4.343 1.00 98.19 97 PRO A C 1
ATOM 764 O O . PRO A 1 97 ? -14.983 -1.294 5.439 1.00 98.19 97 PRO A O 1
ATOM 767 N N . ALA A 1 98 ? -14.551 -1.763 3.281 1.00 98.19 98 ALA A N 1
ATOM 768 C CA . ALA A 1 98 ? -13.142 -1.396 3.341 1.00 98.19 98 ALA A CA 1
ATOM 769 C C . ALA A 1 98 ? -12.800 -0.235 2.402 1.00 98.19 98 ALA A C 1
ATOM 771 O O . ALA A 1 98 ? -13.347 -0.134 1.305 1.00 98.19 98 ALA A O 1
ATOM 772 N N . ILE A 1 99 ? -11.871 0.616 2.834 1.00 98.56 99 ILE A N 1
ATOM 773 C CA . ILE A 1 99 ? -11.287 1.704 2.050 1.00 98.56 99 ILE A CA 1
ATOM 774 C C . ILE A 1 99 ? -9.792 1.431 1.902 1.00 98.56 99 ILE A C 1
ATOM 776 O O . ILE A 1 99 ? -9.082 1.270 2.896 1.00 98.56 99 ILE A O 1
ATOM 780 N N . LEU A 1 100 ? -9.324 1.410 0.657 1.00 97.62 100 LEU A N 1
ATOM 781 C CA . LEU A 1 100 ? -7.908 1.441 0.316 1.00 97.62 100 LEU A CA 1
ATOM 782 C C . LEU A 1 100 ? -7.547 2.868 -0.093 1.00 97.62 100 LEU A C 1
ATOM 784 O O . LEU A 1 100 ? -8.115 3.411 -1.037 1.00 97.62 100 LEU A O 1
ATOM 788 N N . GLU A 1 101 ? -6.607 3.470 0.628 1.00 96.44 101 GLU A N 1
ATOM 789 C CA . GLU A 1 101 ? -6.051 4.784 0.331 1.00 96.44 101 GLU A CA 1
ATOM 790 C C . GLU A 1 101 ? -4.702 4.639 -0.375 1.00 96.44 101 GLU A C 1
ATOM 792 O O . GLU A 1 101 ? -3.788 3.967 0.111 1.00 96.44 101 GLU A O 1
ATOM 797 N N . MET A 1 102 ? -4.586 5.322 -1.513 1.00 93.00 102 MET A N 1
ATOM 798 C CA . MET A 1 102 ? -3.330 5.560 -2.214 1.00 93.00 102 MET A CA 1
ATOM 799 C C . MET A 1 102 ? -2.955 7.027 -2.019 1.00 93.00 102 MET A C 1
ATOM 801 O O . MET A 1 102 ? -3.739 7.921 -2.336 1.00 93.00 102 MET A O 1
ATOM 805 N N . HIS A 1 103 ? -1.771 7.281 -1.470 1.00 90.38 103 HIS A N 1
ATOM 806 C CA . HIS A 1 103 ? -1.307 8.641 -1.220 1.00 90.38 103 HIS A CA 1
ATOM 807 C C . HIS A 1 103 ? -1.002 9.396 -2.526 1.00 90.38 103 HIS A C 1
ATOM 809 O O . HIS A 1 103 ? -0.641 8.806 -3.545 1.00 90.38 103 HIS A O 1
ATOM 815 N N . GLY A 1 104 ? -1.076 10.728 -2.478 1.00 86.62 104 GLY A N 1
ATOM 816 C CA . GLY A 1 104 ? -0.611 11.600 -3.561 1.00 86.62 104 GLY A CA 1
ATOM 817 C C . GLY A 1 104 ? 0.914 11.782 -3.576 1.00 86.62 104 GLY A C 1
ATOM 818 O O . GLY A 1 104 ? 1.662 11.015 -2.969 1.00 86.62 104 GLY A O 1
ATOM 819 N N . GLY A 1 105 ? 1.384 12.858 -4.217 1.00 82.06 105 GLY A N 1
ATOM 820 C CA . GLY A 1 105 ? 2.813 13.145 -4.434 1.00 82.06 105 GLY A CA 1
ATOM 821 C C . GLY A 1 105 ? 3.696 13.269 -3.181 1.00 82.06 105 GLY A C 1
ATOM 822 O O . GLY A 1 105 ? 4.911 13.286 -3.311 1.00 82.06 105 GLY A O 1
ATOM 823 N N . GLY A 1 106 ? 3.118 13.313 -1.975 1.00 81.19 106 GLY A N 1
ATOM 824 C CA . GLY A 1 106 ? 3.857 13.264 -0.706 1.00 81.19 106 GLY A CA 1
ATOM 825 C C . GLY A 1 106 ? 4.352 11.867 -0.302 1.00 81.19 106 GLY A C 1
ATOM 826 O O . GLY A 1 106 ? 5.044 11.750 0.708 1.00 81.19 106 GLY A O 1
ATOM 827 N N . GLN A 1 107 ? 3.997 10.818 -1.056 1.00 85.62 107 GLN A N 1
ATOM 828 C CA . GLN A 1 107 ? 4.595 9.474 -0.975 1.00 85.62 107 GLN A CA 1
ATOM 829 C C . GLN A 1 107 ? 4.534 8.789 0.403 1.00 85.62 107 GLN A C 1
ATOM 831 O O . GLN A 1 107 ? 5.383 7.965 0.730 1.00 85.62 107 GLN A O 1
ATOM 836 N N . SER A 1 108 ? 3.560 9.155 1.240 1.00 87.81 108 SER A N 1
ATOM 837 C CA . SER A 1 108 ? 3.512 8.736 2.645 1.00 87.81 108 SER A CA 1
ATOM 838 C C . SER A 1 108 ? 2.166 8.116 2.995 1.00 87.81 108 SER A C 1
ATOM 840 O O . SER A 1 108 ? 1.123 8.715 2.734 1.00 87.81 108 SER A O 1
ATOM 842 N N . ALA A 1 109 ? 2.193 6.946 3.634 1.00 93.25 109 ALA A N 1
ATOM 843 C CA . ALA A 1 109 ? 1.004 6.355 4.242 1.00 93.25 109 ALA A CA 1
ATOM 844 C C . ALA A 1 109 ? 0.496 7.199 5.425 1.00 93.25 109 ALA A C 1
ATOM 846 O O . ALA A 1 109 ? 1.279 7.815 6.150 1.00 93.25 109 ALA A O 1
ATOM 847 N N . SER A 1 110 ? -0.817 7.181 5.656 1.00 93.31 110 SER A N 1
ATOM 848 C CA . SER A 1 110 ? -1.495 8.026 6.642 1.00 93.31 110 SER A CA 1
ATOM 849 C C . SER A 1 110 ? -2.217 7.200 7.706 1.00 93.31 110 SER A C 1
ATOM 851 O O . SER A 1 110 ? -3.282 6.624 7.469 1.00 93.31 110 SER A O 1
ATOM 853 N N . LEU A 1 111 ? -1.675 7.198 8.929 1.00 94.50 111 LEU A N 1
ATOM 854 C CA . LEU A 1 111 ? -2.372 6.645 10.094 1.00 94.50 111 LEU A CA 1
ATOM 855 C C . LEU A 1 111 ? -3.672 7.413 10.382 1.00 94.50 111 LEU A C 1
ATOM 857 O O . LEU A 1 111 ? -4.707 6.812 10.665 1.00 94.50 111 LEU A O 1
ATOM 861 N N . ASN A 1 112 ? -3.627 8.744 10.285 1.00 93.75 112 ASN A N 1
ATOM 862 C CA . ASN A 1 112 ? -4.773 9.608 10.575 1.00 93.75 112 ASN A CA 1
ATOM 863 C C . ASN A 1 112 ? -5.964 9.296 9.659 1.00 93.75 112 ASN A C 1
ATOM 865 O O . ASN A 1 112 ? -7.109 9.275 10.120 1.00 93.75 112 ASN A O 1
ATOM 869 N N . SER A 1 113 ? -5.696 9.017 8.379 1.00 95.12 113 SER A N 1
ATOM 870 C CA . SER A 1 113 ? -6.727 8.637 7.413 1.00 95.12 113 SER A CA 1
ATOM 871 C C . SER A 1 113 ? -7.413 7.339 7.825 1.00 95.12 113 SER A C 1
ATOM 873 O O . SER A 1 113 ? -8.632 7.318 7.991 1.00 95.12 113 SER A O 1
ATOM 875 N N . VAL A 1 114 ? -6.645 6.271 8.073 1.00 97.31 114 VAL A N 1
ATOM 876 C CA . VAL A 1 114 ? -7.238 4.964 8.398 1.00 97.31 114 VAL A CA 1
ATOM 877 C C . VAL A 1 114 ? -7.958 4.962 9.746 1.00 97.31 114 VAL A C 1
ATOM 879 O O . VAL A 1 114 ? -9.005 4.329 9.866 1.00 97.31 114 VAL A O 1
ATOM 882 N N . VAL A 1 115 ? -7.481 5.728 10.734 1.00 97.06 115 VAL A N 1
ATOM 883 C CA . VAL A 1 115 ? -8.200 5.929 12.004 1.00 97.06 115 VAL A CA 1
ATOM 884 C C . VAL A 1 115 ? -9.531 6.641 11.765 1.00 97.06 115 VAL A C 1
ATOM 886 O O . VAL A 1 115 ? -10.558 6.209 12.286 1.00 97.06 115 VAL A O 1
ATOM 889 N N . THR A 1 116 ? -9.545 7.685 10.932 1.00 97.31 116 THR A N 1
ATOM 890 C CA . THR A 1 116 ? -10.777 8.408 10.574 1.00 97.31 116 THR A CA 1
ATOM 891 C C . THR A 1 116 ? -11.779 7.491 9.868 1.00 97.31 116 THR A C 1
ATOM 893 O O . THR A 1 116 ? -12.976 7.544 10.151 1.00 97.31 116 THR A O 1
ATOM 896 N N . TYR A 1 117 ? -11.314 6.622 8.966 1.00 98.38 117 TYR A N 1
ATOM 897 C CA . TYR A 1 117 ? -12.166 5.633 8.299 1.00 98.38 117 TYR A CA 1
ATOM 898 C C . TYR A 1 117 ? -12.744 4.629 9.297 1.00 98.38 117 TYR A C 1
ATOM 900 O O . TYR A 1 117 ? -13.948 4.368 9.281 1.00 98.38 117 TYR A O 1
ATOM 908 N N . ALA A 1 118 ? -11.915 4.138 10.217 1.00 98.31 118 ALA A N 1
ATOM 909 C CA . ALA A 1 118 ? -12.340 3.209 11.251 1.00 98.31 118 ALA A CA 1
ATOM 910 C C . ALA A 1 118 ? -13.380 3.806 12.200 1.00 98.31 118 ALA A C 1
ATOM 912 O O . ALA A 1 118 ? -14.389 3.165 12.486 1.00 98.31 118 ALA A O 1
ATOM 913 N N . GLN A 1 119 ? -13.217 5.065 12.604 1.00 97.50 119 GLN A N 1
ATOM 914 C CA . GLN A 1 119 ? -14.225 5.784 13.392 1.00 97.50 119 GLN A CA 1
ATOM 915 C C . GLN A 1 119 ? -15.564 5.940 12.656 1.00 97.50 119 GLN A C 1
ATOM 917 O O . GLN A 1 119 ? -16.606 6.071 13.294 1.00 97.50 119 GLN A O 1
ATOM 922 N N . ARG A 1 120 ? -15.554 5.892 11.319 1.00 97.56 120 ARG A N 1
ATOM 923 C CA . ARG A 1 120 ? -16.748 5.946 10.462 1.00 97.56 120 ARG A CA 1
ATOM 924 C C . ARG A 1 120 ? -17.306 4.566 10.095 1.00 97.56 120 ARG A C 1
ATOM 926 O O . ARG A 1 120 ? -18.231 4.492 9.294 1.00 97.56 120 ARG A O 1
ATOM 933 N N . GLY A 1 121 ? -16.772 3.489 10.675 1.00 97.94 121 GLY A N 1
ATOM 934 C CA . GLY A 1 121 ? -17.277 2.127 10.481 1.00 97.94 121 GLY A CA 1
ATOM 935 C C . GLY A 1 121 ? -16.624 1.339 9.342 1.00 97.94 121 GLY A C 1
ATOM 936 O O . GLY A 1 121 ? -17.125 0.272 8.998 1.00 97.94 121 GLY A O 1
ATOM 937 N N . TYR A 1 122 ? -15.521 1.823 8.766 1.00 98.62 122 TYR A N 1
ATOM 938 C CA . TYR A 1 122 ? -14.804 1.132 7.690 1.00 98.62 122 TYR A CA 1
ATOM 939 C C . TYR A 1 122 ? -13.558 0.414 8.212 1.00 98.62 122 TYR A C 1
ATOM 941 O O . TYR A 1 122 ? -12.890 0.891 9.122 1.00 98.62 122 TYR A O 1
ATOM 949 N N . ALA A 1 123 ? -13.176 -0.696 7.590 1.00 98.62 123 ALA A N 1
ATOM 950 C CA . ALA A 1 123 ? -11.774 -1.094 7.614 1.00 98.62 123 ALA A CA 1
ATOM 951 C C . ALA A 1 123 ? -10.996 -0.158 6.670 1.00 98.62 123 ALA A C 1
ATOM 953 O O . ALA A 1 123 ? -11.436 0.106 5.557 1.00 98.62 123 ALA A O 1
ATOM 954 N N . GLY A 1 124 ? -9.864 0.384 7.094 1.00 98.38 124 GLY A N 1
ATOM 955 C CA . GLY A 1 124 ? -9.061 1.308 6.297 1.00 98.38 124 GLY A CA 1
ATOM 956 C C . GLY A 1 124 ? -7.640 0.800 6.152 1.00 98.38 124 GLY A C 1
ATOM 957 O O . GLY A 1 124 ? -7.037 0.439 7.156 1.00 98.38 124 GLY A O 1
ATOM 958 N N . ILE A 1 125 ? -7.090 0.809 4.940 1.00 98.44 125 ILE A N 1
ATOM 959 C CA . ILE A 1 125 ? -5.661 0.594 4.686 1.00 98.44 125 ILE A CA 1
ATOM 960 C C . ILE A 1 125 ? -5.087 1.794 3.930 1.00 98.44 125 ILE A C 1
ATOM 962 O O . ILE A 1 125 ? -5.685 2.255 2.965 1.00 98.44 125 ILE A O 1
ATOM 966 N N . SER A 1 126 ? -3.934 2.295 4.363 1.00 97.31 126 SER A N 1
ATOM 967 C CA . SER A 1 126 ? -3.157 3.327 3.672 1.00 97.31 126 SER A CA 1
ATOM 968 C C . SER A 1 126 ? -1.768 2.761 3.416 1.00 97.31 126 SER A C 1
ATOM 970 O O . SER A 1 126 ? -1.032 2.443 4.357 1.00 97.31 126 SER A O 1
ATOM 972 N N . LEU A 1 127 ? -1.460 2.531 2.140 1.00 95.50 127 LEU A N 1
ATOM 973 C CA . LEU A 1 127 ? -0.250 1.836 1.703 1.00 95.50 127 LEU A CA 1
ATOM 974 C C . LEU A 1 127 ? 0.936 2.791 1.566 1.00 95.50 127 LEU A C 1
ATOM 976 O O . LEU A 1 127 ? 0.770 3.945 1.187 1.00 95.50 127 LEU A O 1
ATOM 980 N N . ASN A 1 128 ? 2.140 2.303 1.861 1.00 93.62 128 ASN A N 1
ATOM 981 C CA . ASN A 1 128 ? 3.383 3.061 1.761 1.00 93.62 128 ASN A CA 1
ATOM 982 C C . ASN A 1 128 ? 4.163 2.659 0.504 1.00 93.62 128 ASN A C 1
ATOM 984 O O . ASN A 1 128 ? 5.240 2.068 0.606 1.00 93.62 128 ASN A O 1
ATOM 988 N N . TRP A 1 129 ? 3.611 2.933 -0.683 1.00 90.25 129 TRP A N 1
ATOM 989 C CA . TRP A 1 129 ? 4.275 2.602 -1.952 1.00 90.25 129 TRP A CA 1
ATOM 990 C C . TRP A 1 129 ? 5.624 3.301 -2.035 1.00 90.25 129 TRP A C 1
ATOM 992 O O . TRP A 1 129 ? 6.652 2.656 -2.231 1.00 90.25 129 TRP A O 1
ATOM 1002 N N . GLY A 1 130 ? 5.620 4.621 -1.838 1.00 88.00 130 GLY A N 1
ATOM 1003 C CA . GLY A 1 13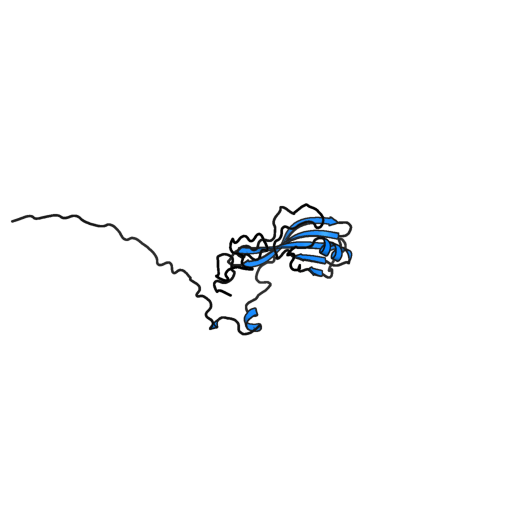0 ? 6.817 5.442 -1.967 1.00 88.00 130 GLY A CA 1
ATOM 1004 C C . GLY A 1 130 ? 7.891 5.129 -0.928 1.00 88.00 130 GLY A C 1
ATOM 1005 O O . GLY A 1 130 ? 8.995 5.637 -1.042 1.00 88.00 130 GLY A O 1
ATOM 1006 N N . GLY A 1 131 ? 7.604 4.294 0.074 1.00 89.19 131 GLY A N 1
ATOM 1007 C CA . GLY A 1 131 ? 8.597 3.797 1.021 1.00 89.19 131 GLY A CA 1
ATOM 1008 C C . GLY A 1 131 ? 9.242 4.868 1.897 1.00 89.19 131 GLY A C 1
ATOM 1009 O O . GLY A 1 131 ? 10.241 4.589 2.560 1.00 89.19 131 GLY A O 1
ATOM 1010 N N . ASN A 1 132 ? 8.643 6.062 1.974 1.00 87.62 132 ASN A N 1
ATOM 1011 C CA . ASN A 1 132 ? 9.001 7.045 2.987 1.00 87.62 132 ASN A CA 1
ATOM 1012 C C . ASN A 1 132 ? 8.912 6.398 4.372 1.00 87.62 132 ASN A C 1
ATOM 1014 O O . ASN A 1 132 ? 8.046 5.555 4.628 1.00 87.62 132 ASN A O 1
ATOM 1018 N N . LYS A 1 133 ? 9.788 6.806 5.295 1.00 87.81 133 LYS A N 1
ATOM 1019 C CA . LYS A 1 133 ? 9.734 6.298 6.668 1.00 87.81 133 LYS A CA 1
ATOM 1020 C C . LYS A 1 133 ? 8.341 6.513 7.251 1.00 87.81 133 LYS A C 1
ATOM 1022 O O . LYS A 1 133 ? 7.864 7.647 7.332 1.00 87.81 133 LYS A O 1
ATOM 1027 N N . LEU A 1 134 ? 7.718 5.423 7.696 1.00 88.62 134 LEU A N 1
ATOM 1028 C CA . LEU A 1 134 ? 6.433 5.492 8.376 1.00 88.62 134 LEU A CA 1
ATOM 1029 C C . LEU A 1 134 ? 6.553 6.369 9.626 1.00 88.62 134 LEU A C 1
ATOM 1031 O O . LEU A 1 134 ? 7.408 6.145 10.485 1.00 88.62 134 LEU A O 1
ATOM 1035 N N . ASN A 1 135 ? 5.668 7.353 9.729 1.00 82.56 135 ASN A N 1
ATOM 1036 C CA . ASN A 1 135 ? 5.489 8.192 10.906 1.00 82.56 135 ASN A CA 1
ATOM 1037 C C . ASN A 1 135 ? 4.075 7.980 11.452 1.00 82.56 135 ASN A C 1
ATOM 1039 O O . ASN A 1 135 ? 3.135 7.718 10.703 1.00 82.56 135 ASN A O 1
ATOM 1043 N N . PHE A 1 136 ? 3.906 8.076 12.767 1.00 79.50 136 PHE A N 1
ATOM 1044 C CA . PHE A 1 136 ? 2.597 7.903 13.405 1.00 79.50 136 PHE A CA 1
ATOM 1045 C C . PHE A 1 136 ? 1.762 9.205 13.370 1.00 79.50 136 PHE A C 1
ATOM 1047 O O . PHE A 1 136 ? 1.106 9.550 14.351 1.00 79.50 136 PHE A O 1
ATOM 1054 N N . GLY A 1 137 ? 1.784 9.945 12.254 1.00 67.75 137 GLY A N 1
ATOM 1055 C CA . GLY A 1 137 ? 1.065 11.212 12.085 1.00 67.75 137 GLY A CA 1
ATOM 1056 C C . GLY A 1 137 ? 1.797 12.410 12.699 1.00 67.75 137 GLY A C 1
ATOM 1057 O O . GLY A 1 137 ? 2.999 12.563 12.522 1.00 67.75 137 GLY A O 1
ATOM 1058 N N . GLY A 1 138 ? 1.080 13.274 13.431 1.00 55.47 138 GLY A N 1
ATOM 1059 C CA . GLY A 1 138 ? 1.620 14.515 14.024 1.00 55.47 138 GLY A CA 1
ATOM 1060 C C . GLY A 1 138 ? 2.664 14.324 15.137 1.00 55.47 138 GLY A C 1
ATOM 1061 O O . GLY A 1 138 ? 3.055 15.293 15.783 1.00 55.47 138 GLY A O 1
ATOM 1062 N N . ALA A 1 139 ? 3.100 13.089 15.385 1.00 55.72 139 ALA A N 1
ATOM 1063 C CA . ALA A 1 139 ? 4.187 12.775 16.296 1.00 55.72 139 ALA A CA 1
ATOM 1064 C C . ALA A 1 139 ? 5.531 12.832 15.559 1.00 55.72 139 ALA A C 1
ATOM 1066 O O . ALA A 1 139 ? 5.693 12.270 14.481 1.00 55.72 139 ALA A O 1
ATOM 1067 N N . GLN A 1 140 ? 6.539 13.413 16.207 1.00 52.34 140 GLN A N 1
ATOM 1068 C CA . GLN A 1 140 ? 7.924 13.480 15.723 1.00 52.34 140 GLN A CA 1
ATOM 1069 C C . GLN A 1 140 ? 8.646 12.111 15.704 1.00 52.34 140 GLN A C 1
ATOM 1071 O O . GLN A 1 140 ? 9.848 12.047 15.467 1.00 52.34 140 GLN A O 1
ATOM 1076 N N . MET A 1 141 ? 7.926 11.020 15.983 1.00 54.44 141 MET A N 1
ATOM 1077 C CA . MET A 1 141 ? 8.457 9.666 16.120 1.00 54.44 141 MET A CA 1
ATOM 1078 C C . MET A 1 141 ? 8.242 8.890 14.814 1.00 54.44 141 MET A C 1
ATOM 1080 O O . MET A 1 141 ? 7.105 8.558 14.456 1.00 54.44 141 MET A O 1
ATOM 1084 N N . SER A 1 142 ? 9.337 8.582 14.117 1.00 68.69 142 SER A N 1
ATOM 1085 C CA . SER A 1 142 ? 9.359 7.586 13.044 1.00 68.69 142 SER A CA 1
ATOM 1086 C C . SER A 1 142 ? 9.278 6.176 13.624 1.00 68.69 142 SER A C 1
ATOM 1088 O O . SER A 1 142 ? 9.766 5.900 14.717 1.00 68.69 142 SER A O 1
ATOM 1090 N N . TYR A 1 143 ? 8.653 5.263 12.892 1.00 85.50 143 TYR A N 1
ATOM 1091 C CA . TYR A 1 143 ? 8.802 3.839 13.145 1.00 85.50 143 TYR A CA 1
ATOM 1092 C C . TYR A 1 143 ? 10.200 3.399 12.689 1.00 85.50 143 TYR A C 1
ATOM 1094 O O . TYR A 1 143 ? 10.562 3.641 11.542 1.00 85.50 143 TYR A O 1
ATOM 1102 N N . ASP A 1 144 ? 10.972 2.746 13.558 1.00 87.81 144 ASP A N 1
ATOM 1103 C CA . ASP A 1 144 ? 12.337 2.289 13.230 1.00 87.81 144 ASP A CA 1
ATOM 1104 C C . ASP A 1 144 ? 12.416 0.794 12.877 1.00 87.81 144 ASP A C 1
ATOM 1106 O O . ASP A 1 144 ? 13.497 0.269 12.617 1.00 87.81 144 ASP A O 1
ATOM 1110 N N . GLY A 1 145 ? 11.281 0.090 12.868 1.00 91.44 145 GLY A N 1
ATOM 1111 C CA . GLY A 1 145 ? 11.227 -1.305 12.436 1.00 91.44 145 GLY A CA 1
ATOM 1112 C C . GLY A 1 145 ? 11.140 -1.463 10.910 1.00 91.44 145 GLY A C 1
ATOM 1113 O O . GLY A 1 145 ? 11.367 -0.504 10.166 1.00 91.44 145 GLY A O 1
ATOM 1114 N N . PRO A 1 146 ? 10.805 -2.673 10.424 1.00 93.94 146 PRO A N 1
ATOM 1115 C CA . PRO A 1 146 ? 10.770 -2.973 8.994 1.00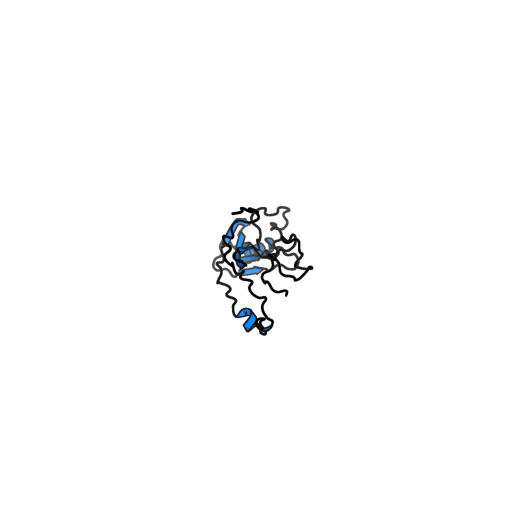 93.94 146 PRO A CA 1
ATOM 1116 C C . PRO A 1 146 ? 9.852 -2.035 8.187 1.00 93.94 146 PRO A C 1
ATOM 1118 O O . PRO A 1 146 ? 8.651 -1.960 8.429 1.00 93.94 146 PRO A O 1
ATOM 1121 N N . GLN A 1 147 ? 10.415 -1.349 7.191 1.00 92.75 147 GLN A N 1
ATOM 1122 C CA . GLN A 1 147 ? 9.693 -0.442 6.282 1.00 92.75 147 GLN A CA 1
ATOM 1123 C C . GLN A 1 147 ? 9.213 -1.168 5.017 1.00 92.75 147 GLN A C 1
ATOM 1125 O O . GLN A 1 147 ? 9.364 -2.385 4.910 1.00 92.75 147 GLN A O 1
ATOM 1130 N N . THR A 1 148 ? 8.650 -0.435 4.051 1.00 94.06 148 THR A N 1
ATOM 1131 C CA . THR A 1 148 ? 8.520 -0.934 2.672 1.00 94.06 148 THR A CA 1
ATOM 1132 C C . THR A 1 148 ? 9.895 -1.338 2.148 1.00 94.06 148 THR A C 1
ATOM 1134 O O . THR A 1 148 ? 10.886 -0.652 2.380 1.00 94.06 148 THR A O 1
ATOM 1137 N N . ASP A 1 149 ? 9.941 -2.469 1.461 1.00 93.56 149 ASP A N 1
ATOM 1138 C CA . ASP A 1 149 ? 11.144 -3.063 0.903 1.00 93.56 149 ASP A CA 1
ATOM 1139 C C . ASP A 1 149 ? 10.804 -3.622 -0.474 1.00 93.56 149 ASP A C 1
ATOM 1141 O O . ASP A 1 149 ? 10.123 -4.640 -0.600 1.00 93.56 149 ASP A O 1
ATOM 1145 N N . TRP A 1 150 ? 11.269 -2.939 -1.513 1.00 93.50 150 TRP A N 1
ATOM 1146 C CA . TRP A 1 150 ? 11.012 -3.314 -2.899 1.00 93.50 150 TRP A CA 1
ATOM 1147 C C . TRP A 1 150 ? 11.876 -4.488 -3.388 1.00 93.50 150 TRP A C 1
ATOM 1149 O O . TRP A 1 150 ? 11.816 -4.856 -4.562 1.00 93.50 150 TRP A O 1
ATOM 1159 N N . GLY A 1 151 ? 12.652 -5.130 -2.507 1.00 93.12 151 GLY A N 1
ATOM 1160 C CA . GLY A 1 151 ? 13.385 -6.346 -2.836 1.00 93.12 151 GLY A CA 1
ATOM 1161 C C . GLY A 1 151 ? 14.452 -6.065 -3.885 1.00 93.12 151 GLY A C 1
ATOM 1162 O O . GLY A 1 151 ? 15.428 -5.380 -3.597 1.00 93.12 151 GLY A O 1
ATOM 1163 N N . LYS A 1 152 ? 14.286 -6.577 -5.106 1.00 92.31 152 LYS A N 1
ATOM 1164 C CA . LYS A 1 152 ? 15.188 -6.329 -6.247 1.00 92.31 152 LYS A CA 1
ATOM 1165 C C . LYS A 1 152 ? 14.693 -5.245 -7.210 1.00 92.31 152 LYS A C 1
ATOM 1167 O O . LYS A 1 152 ? 15.271 -5.095 -8.276 1.00 92.31 152 LYS A O 1
ATOM 1172 N N . LEU A 1 153 ? 13.678 -4.480 -6.819 1.00 90.94 153 LEU A N 1
ATOM 1173 C CA . LEU A 1 153 ? 13.253 -3.267 -7.511 1.00 90.94 153 LEU A CA 1
ATOM 1174 C C . LEU A 1 153 ? 13.659 -2.029 -6.711 1.00 90.94 153 LEU A C 1
ATOM 1176 O O . LEU A 1 153 ? 13.793 -2.107 -5.486 1.00 90.94 153 LEU A O 1
ATOM 1180 N N . ASP A 1 154 ? 13.833 -0.891 -7.379 1.00 86.06 154 ASP A N 1
ATOM 1181 C CA . ASP A 1 154 ? 13.895 0.409 -6.705 1.00 86.06 154 ASP A CA 1
ATOM 1182 C C . ASP A 1 154 ? 12.721 1.305 -7.103 1.00 86.06 154 ASP A C 1
ATOM 1184 O O . ASP A 1 154 ? 12.827 2.208 -7.923 1.00 86.06 154 ASP A O 1
ATOM 1188 N N . ALA A 1 155 ? 11.565 1.020 -6.502 1.00 86.50 155 ALA A N 1
ATOM 1189 C CA . ALA A 1 155 ? 10.359 1.836 -6.629 1.00 86.50 155 ALA A CA 1
ATOM 1190 C C . ALA A 1 155 ? 10.166 2.784 -5.424 1.00 86.50 155 ALA A C 1
ATOM 1192 O O . ALA A 1 155 ? 9.074 3.319 -5.213 1.00 86.50 155 ALA A O 1
ATOM 1193 N N . THR A 1 156 ? 11.212 2.971 -4.610 1.00 86.06 156 THR A N 1
ATOM 1194 C CA . THR A 1 156 ? 11.180 3.831 -3.419 1.00 86.06 156 THR A CA 1
ATOM 1195 C C . THR A 1 156 ? 11.350 5.289 -3.836 1.00 86.06 156 THR A C 1
ATOM 1197 O O . THR A 1 156 ? 12.205 5.631 -4.649 1.00 86.06 156 THR A O 1
ATOM 1200 N N . HIS A 1 157 ? 10.573 6.186 -3.246 1.00 78.75 157 HIS A N 1
ATOM 1201 C CA . HIS A 1 157 ? 10.873 7.611 -3.278 1.00 78.75 157 HIS A CA 1
ATOM 1202 C C . HIS A 1 157 ? 12.091 7.913 -2.371 1.00 78.75 157 HIS A C 1
ATOM 1204 O O . HIS A 1 157 ? 12.415 7.102 -1.504 1.00 78.75 157 HIS A O 1
ATOM 1210 N N . PRO A 1 158 ? 12.807 9.044 -2.548 1.00 65.88 158 PRO A N 1
ATOM 1211 C CA . PRO A 1 158 ? 13.979 9.402 -1.761 1.00 65.88 158 PRO A CA 1
ATOM 1212 C C . PRO A 1 158 ? 13.959 9.060 -0.250 1.00 65.88 158 PRO A C 1
ATOM 1214 O O . PRO A 1 158 ? 13.028 9.461 0.451 1.00 65.88 158 PRO A O 1
ATOM 1217 N N . PRO A 1 159 ? 15.040 8.444 0.277 1.00 70.75 159 PRO A N 1
ATOM 1218 C CA . PRO A 1 159 ? 16.232 8.015 -0.457 1.00 70.75 159 PRO A CA 1
ATOM 1219 C C . PRO A 1 159 ? 15.995 6.701 -1.219 1.00 70.75 159 PRO A C 1
ATOM 1221 O O . PRO A 1 159 ? 15.589 5.699 -0.637 1.00 70.75 159 PRO A O 1
ATOM 1224 N N . GLN A 1 160 ? 16.309 6.713 -2.514 1.00 77.31 160 GLN A N 1
ATOM 1225 C CA . GLN A 1 160 ? 16.436 5.499 -3.322 1.00 77.31 160 GLN A CA 1
ATOM 1226 C C . GLN A 1 160 ? 17.642 4.687 -2.843 1.00 77.31 160 GLN A C 1
ATOM 1228 O O . GLN A 1 160 ? 18.617 5.245 -2.327 1.00 77.31 160 GLN A O 1
ATOM 1233 N N . ARG A 1 161 ? 17.576 3.364 -2.997 1.00 75.88 161 ARG A N 1
ATOM 1234 C CA . ARG A 1 161 ? 18.723 2.488 -2.713 1.00 75.88 161 ARG A CA 1
ATOM 1235 C C . ARG A 1 161 ? 19.745 2.570 -3.844 1.00 75.88 161 ARG A C 1
ATOM 1237 O O . ARG A 1 161 ? 20.946 2.470 -3.598 1.00 75.88 161 ARG A O 1
ATOM 1244 N N . ASN A 1 162 ? 19.261 2.724 -5.067 1.00 75.56 162 ASN A N 1
ATOM 1245 C CA . ASN A 1 162 ? 20.055 2.921 -6.253 1.00 75.56 162 ASN A CA 1
ATOM 1246 C C . ASN A 1 162 ? 20.614 4.354 -6.268 1.00 75.56 162 ASN A C 1
ATOM 1248 O O . ASN A 1 162 ? 19.863 5.310 -6.063 1.00 75.56 162 ASN A O 1
ATOM 1252 N N . PRO A 1 163 ? 21.923 4.545 -6.511 1.00 76.44 163 PRO A N 1
ATOM 1253 C CA . PRO A 1 163 ? 22.477 5.876 -6.747 1.00 76.44 163 PRO A CA 1
ATOM 1254 C C . PRO A 1 163 ? 21.920 6.550 -8.013 1.00 76.44 163 PRO A C 1
ATOM 1256 O O . PRO A 1 163 ? 21.958 7.778 -8.109 1.00 76.44 163 PRO A O 1
ATOM 1259 N N . ALA A 1 164 ? 21.427 5.779 -8.988 1.00 74.31 164 ALA A N 1
ATOM 1260 C CA . ALA A 1 164 ? 20.739 6.317 -10.153 1.00 74.31 164 ALA A CA 1
ATOM 1261 C C . ALA A 1 164 ? 19.320 6.750 -9.769 1.00 74.31 164 ALA A C 1
ATOM 1263 O O . ALA A 1 164 ? 18.535 5.942 -9.287 1.00 74.31 164 ALA A O 1
ATOM 1264 N N . ASN A 1 165 ? 18.978 8.019 -10.016 1.00 73.94 165 ASN A N 1
ATOM 1265 C CA . ASN A 1 165 ? 17.617 8.501 -9.798 1.00 73.94 165 ASN A CA 1
ATOM 1266 C C . ASN A 1 165 ? 16.693 8.032 -10.930 1.00 73.94 165 ASN A C 1
ATOM 1268 O O . ASN A 1 165 ? 16.601 8.716 -11.946 1.00 73.94 165 ASN A O 1
ATOM 1272 N N . HIS A 1 166 ? 15.970 6.926 -10.758 1.00 73.31 166 HIS A N 1
ATOM 1273 C CA . HIS A 1 166 ? 15.072 6.391 -11.798 1.00 73.31 166 HIS A CA 1
ATOM 1274 C C . HIS A 1 166 ? 13.861 7.294 -12.120 1.00 73.31 166 HIS A C 1
ATOM 1276 O O . HIS A 1 166 ? 13.184 7.066 -13.116 1.00 73.31 166 HIS A O 1
ATOM 1282 N N . PHE A 1 167 ? 13.605 8.364 -11.352 1.00 75.19 167 PHE A N 1
ATOM 1283 C CA . PHE A 1 167 ? 12.562 9.354 -11.681 1.00 75.19 167 PHE A CA 1
ATOM 1284 C C . PHE A 1 167 ? 13.039 10.495 -12.589 1.00 75.19 167 PHE A C 1
ATOM 1286 O O . PHE A 1 167 ? 12.214 11.209 -13.154 1.00 75.19 167 PHE A O 1
ATOM 1293 N N . ALA A 1 168 ? 14.349 10.733 -12.681 1.00 76.88 168 ALA A N 1
ATOM 1294 C CA . ALA A 1 168 ? 14.909 11.875 -13.417 1.00 76.88 168 ALA A CA 1
ATOM 1295 C C . ALA A 1 168 ? 16.253 11.555 -14.097 1.00 76.88 168 ALA A C 1
ATOM 1297 O O . ALA A 1 168 ? 17.024 12.461 -14.416 1.00 76.88 168 ALA A O 1
ATOM 1298 N N . GLY A 1 169 ? 16.562 10.269 -14.247 1.00 74.25 169 GLY A N 1
ATOM 1299 C CA . GLY A 1 169 ? 17.847 9.749 -14.695 1.00 74.25 169 GLY A CA 1
ATOM 1300 C C . GLY A 1 169 ? 17.744 8.976 -16.003 1.00 74.25 169 GLY A C 1
ATOM 1301 O O . GLY A 1 169 ? 16.791 9.116 -16.763 1.00 74.25 169 GLY A O 1
ATOM 1302 N N . SER A 1 170 ? 18.775 8.180 -16.273 1.00 80.88 170 SER A N 1
ATOM 1303 C CA . SER A 1 170 ? 18.812 7.296 -17.436 1.00 80.88 170 SER A CA 1
ATOM 1304 C C . SER A 1 170 ? 17.745 6.205 -17.325 1.00 80.88 170 SER A C 1
ATOM 1306 O O . SER A 1 170 ? 17.490 5.706 -16.232 1.00 80.88 170 SER A O 1
ATOM 1308 N N . LEU A 1 171 ? 17.167 5.833 -18.468 1.00 82.31 171 LEU A N 1
ATOM 1309 C CA . LEU A 1 171 ? 16.242 4.705 -18.609 1.00 82.31 171 LEU A CA 1
ATOM 1310 C C . LEU A 1 171 ? 16.984 3.386 -18.891 1.00 82.31 171 LEU A C 1
ATOM 1312 O O . LEU A 1 171 ? 16.356 2.340 -19.041 1.00 82.31 171 LEU A O 1
ATOM 1316 N N . THR A 1 172 ? 18.323 3.422 -18.943 1.00 86.38 172 THR A N 1
ATOM 1317 C CA . THR A 1 172 ? 19.154 2.231 -19.120 1.00 86.38 172 THR A CA 1
ATOM 1318 C C . THR A 1 172 ? 18.884 1.241 -17.983 1.00 86.38 172 THR A C 1
ATOM 1320 O O . THR A 1 172 ? 19.070 1.599 -16.817 1.00 86.38 172 THR A O 1
ATOM 1323 N N . PRO A 1 173 ? 18.508 -0.009 -18.302 1.00 87.44 173 PRO A N 1
ATOM 1324 C CA . PRO A 1 173 ? 18.285 -1.057 -17.317 1.00 87.44 173 PRO A CA 1
ATOM 1325 C C . PRO A 1 173 ? 19.481 -1.312 -16.398 1.00 87.44 173 PRO A C 1
ATOM 1327 O O . PRO A 1 173 ? 20.637 -1.272 -16.827 1.00 87.44 173 PRO A O 1
ATOM 1330 N N . ASP A 1 174 ? 19.199 -1.659 -15.144 1.00 87.75 174 ASP A N 1
ATOM 1331 C CA . ASP A 1 174 ? 20.205 -2.008 -14.145 1.00 87.75 174 ASP A CA 1
ATOM 1332 C C . ASP A 1 174 ? 19.738 -3.131 -13.196 1.00 87.75 174 ASP A C 1
ATOM 1334 O O . ASP A 1 174 ? 18.761 -3.848 -13.437 1.00 87.75 174 ASP A O 1
ATOM 1338 N N . GLU A 1 175 ? 20.479 -3.366 -12.108 1.00 88.06 175 GLU A N 1
ATOM 1339 C CA . GLU A 1 175 ? 20.137 -4.441 -11.174 1.00 88.06 175 GLU A CA 1
ATOM 1340 C C . GLU A 1 175 ? 18.797 -4.228 -10.443 1.00 88.06 175 GLU A C 1
ATOM 1342 O O . GLU A 1 175 ? 18.239 -5.208 -9.939 1.00 88.06 175 GLU A O 1
ATOM 1347 N N . TYR A 1 176 ? 18.263 -3.003 -10.435 1.00 88.94 176 TYR A N 1
ATOM 1348 C CA . TYR A 1 176 ? 17.025 -2.599 -9.771 1.00 88.94 176 TYR A CA 1
ATOM 1349 C C . TYR A 1 176 ? 15.867 -2.284 -10.726 1.00 88.94 176 TYR A C 1
ATOM 1351 O O . TYR A 1 176 ? 14.751 -2.050 -10.256 1.00 88.94 176 TYR A O 1
ATOM 1359 N N . THR A 1 177 ? 16.082 -2.324 -12.043 1.00 88.12 177 THR A N 1
ATOM 1360 C CA . THR A 1 177 ? 14.985 -2.305 -13.019 1.00 88.12 177 THR A CA 1
ATOM 1361 C C . THR A 1 177 ? 14.357 -3.692 -13.151 1.00 88.12 177 THR A C 1
ATOM 1363 O O . THR A 1 177 ? 15.025 -4.721 -12.972 1.00 88.12 177 THR A O 1
ATOM 1366 N N . LEU A 1 178 ? 13.049 -3.725 -13.425 1.00 87.50 178 LEU A N 1
ATOM 1367 C CA . LEU A 1 178 ? 12.318 -4.975 -13.642 1.00 87.50 178 LEU A CA 1
ATOM 1368 C C . LEU A 1 178 ? 12.772 -5.644 -14.942 1.00 87.50 178 LEU A C 1
ATOM 1370 O O . LEU A 1 178 ? 13.171 -6.808 -14.923 1.00 87.50 178 LEU A O 1
ATOM 1374 N N . ASP A 1 179 ? 12.756 -4.875 -16.027 1.00 84.88 179 ASP A N 1
ATOM 1375 C CA . ASP A 1 179 ? 13.059 -5.352 -17.369 1.00 84.88 179 ASP A CA 1
ATOM 1376 C C . ASP A 1 179 ? 14.516 -5.068 -17.749 1.00 84.88 179 ASP A C 1
ATOM 1378 O O . ASP A 1 179 ? 15.146 -4.131 -17.252 1.00 84.88 179 ASP A O 1
ATOM 1382 N N . ALA A 1 180 ? 15.046 -5.897 -18.651 1.00 84.31 180 ALA A N 1
ATOM 1383 C CA . ALA A 1 180 ? 16.376 -5.746 -19.246 1.00 84.31 180 ALA A CA 1
ATOM 1384 C C . ALA A 1 180 ? 16.369 -4.881 -20.522 1.00 84.31 180 ALA A C 1
ATOM 1386 O O . ALA A 1 180 ? 17.393 -4.763 -21.197 1.00 84.31 180 ALA A O 1
ATOM 1387 N N . VAL A 1 181 ? 15.216 -4.304 -20.869 1.00 81.81 181 VAL A N 1
ATOM 1388 C CA . VAL A 1 181 ? 15.016 -3.447 -22.042 1.00 81.81 181 VAL A CA 1
ATOM 1389 C C . VAL A 1 181 ? 14.734 -2.029 -21.565 1.00 81.81 181 VAL A C 1
ATOM 1391 O O . VAL A 1 181 ? 13.983 -1.837 -20.615 1.00 81.81 181 VAL A O 1
ATOM 1394 N N . GLU A 1 182 ? 15.360 -1.052 -22.214 1.00 80.50 182 GLU A N 1
ATOM 1395 C CA . GLU A 1 182 ? 15.108 0.369 -21.967 1.00 80.50 182 GLU A CA 1
ATOM 1396 C C . GLU A 1 182 ? 13.667 0.726 -22.372 1.00 80.50 182 GLU A C 1
ATOM 1398 O O . GLU A 1 182 ? 13.226 0.372 -23.470 1.00 80.50 182 GLU A O 1
ATOM 1403 N N . SER A 1 183 ? 12.943 1.401 -21.474 1.00 65.31 183 SER A N 1
ATOM 1404 C CA . SER A 1 183 ? 11.528 1.783 -21.613 1.00 65.31 183 SER A CA 1
ATOM 1405 C C . SER A 1 183 ? 11.330 3.280 -21.461 1.00 65.31 183 SER A C 1
ATOM 1407 O O . SER A 1 183 ? 11.880 3.799 -20.464 1.00 65.31 183 SER A O 1
#

Sequence (183 aa):
MTFHRLTRRHFLHTTGAALALPLLESPARAADVPQTLAELWAGFEPRKDPLEIEVLKEWEQGSVVCRLIRYQVGIFKGAPAKVAAFYAFPKSGTKLPAILEMHGGGQSASLNSVVTYAQRGYAGISLNWGGNKLNFGGAQMSYDGPQTDWGKLDATHPPQRNPANHFAGSLTPDEYTLDAVES

Secondary structure (DSSP, 8-state):
------------------------PPP--GGGS--SHHHHHTT--TTSS----EEEEEEEETTEEEEEEEEEEEEETTEEEEEEEEEEEETT-SS--EEEE---TT----HHHHHHHHHTT-EEEEE-TT-PPPB-SSSS-B--S---B-TT-----SS-SSSS-TTTS-----TT-S-SS--

Foldseek 3Di:
DDDDDDDDDDDDDDDDDDPPDPPPPPAQDPVQDDPDPCSVCVPDDQPPDPFDKDFPDWDDDVQKIKTWMKTWRDQFPNWTWIWIKIKMAGNPDDPFAEDEDEDPPVQAHANPVQVVQRVVGYTYITIRQQFDFHDNPPDPDTDPDDTGGGTQAQSHHPPTPDPADPVPGAQCDDSRDRHNDRD

pLDDT: mean 81.89, std 19.5, range [35.91, 98.69]

Radius of gyration: 27.02 Å; chains: 1; bounding box: 96×55×57 Å